Protein AF-A0A960SK40-F1 (afdb_monomer_lite)

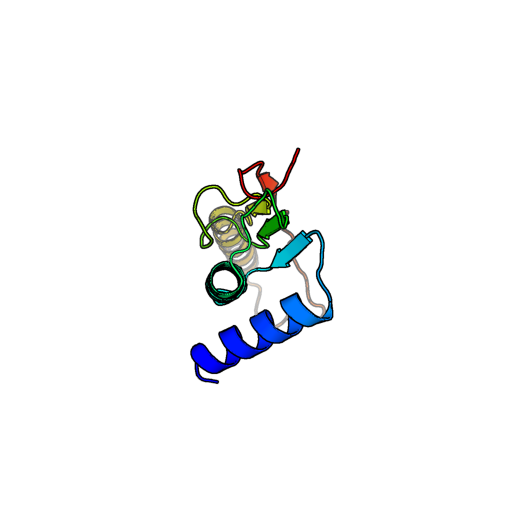Foldseek 3Di:
DDLVVVLVVLLVVCVPPVDQEDEDDDPSNVVNCVVVVHDFPPSHAYEYCDQPPHDPFHWYWHQPVVVVVVVVVVVVVVCVVVVNDDDDPDDDDDDDDTDTDHGRRHDD

Radius of gyration: 19.44 Å; chains: 1; bounding box: 41×25×55 Å

Structure (mmCIF, N/CA/C/O backbone):
data_AF-A0A960SK40-F1
#
_entry.id   AF-A0A960SK40-F1
#
loop_
_atom_site.group_PDB
_atom_site.id
_atom_site.type_symbol
_atom_site.label_atom_id
_atom_site.label_alt_id
_atom_site.label_comp_id
_atom_site.label_asym_id
_atom_site.label_entity_id
_atom_site.label_seq_id
_atom_site.pdbx_PDB_ins_code
_atom_site.Cartn_x
_atom_site.Cartn_y
_atom_site.Cartn_z
_atom_site.occupancy
_atom_site.B_iso_or_equiv
_atom_site.auth_seq_id
_atom_site.auth_comp_id
_atom_site.auth_asym_id
_atom_site.auth_atom_id
_atom_site.pdbx_PDB_model_num
ATOM 1 N N . ALA A 1 1 ? 17.414 -3.502 11.066 1.00 62.25 1 ALA A N 1
ATOM 2 C CA . ALA A 1 1 ? 16.627 -3.512 12.308 1.00 62.25 1 ALA A CA 1
ATOM 3 C C . ALA A 1 1 ? 15.889 -4.833 12.389 1.00 62.25 1 ALA A C 1
ATOM 5 O O . ALA A 1 1 ? 15.445 -5.340 11.360 1.00 62.25 1 ALA A O 1
ATOM 6 N N . ASP A 1 2 ? 15.842 -5.411 13.581 1.00 86.06 2 ASP A N 1
ATOM 7 C CA . ASP A 1 2 ? 15.083 -6.629 13.850 1.00 86.06 2 ASP A CA 1
ATOM 8 C C . ASP A 1 2 ? 13.577 -6.342 13.686 1.00 86.06 2 ASP A C 1
ATOM 10 O O . ASP A 1 2 ? 13.111 -5.241 13.988 1.00 86.06 2 ASP A O 1
ATOM 14 N N . LYS A 1 3 ? 12.794 -7.309 13.201 1.00 88.25 3 LYS A N 1
ATOM 15 C CA . LYS A 1 3 ? 11.345 -7.144 12.993 1.00 88.25 3 LYS A CA 1
ATOM 16 C C . LYS A 1 3 ? 10.647 -6.710 14.290 1.00 88.25 3 LYS A C 1
ATOM 18 O O . LYS A 1 3 ? 9.774 -5.844 14.261 1.00 88.25 3 LYS A O 1
ATOM 23 N N . ALA A 1 4 ? 11.081 -7.250 15.430 1.00 92.12 4 ALA A N 1
ATOM 24 C CA . ALA A 1 4 ? 10.553 -6.898 16.747 1.00 92.12 4 ALA A CA 1
ATOM 25 C C . ALA A 1 4 ? 10.737 -5.408 17.096 1.00 92.12 4 ALA A C 1
ATOM 27 O O . ALA A 1 4 ? 9.865 -4.803 17.728 1.00 92.12 4 ALA A O 1
ATOM 28 N N . GLU A 1 5 ? 11.837 -4.794 16.656 1.00 94.50 5 GLU A N 1
ATOM 29 C CA . GLU A 1 5 ? 12.107 -3.370 16.861 1.00 94.50 5 GLU A CA 1
ATOM 30 C C . GLU A 1 5 ? 11.090 -2.508 16.101 1.00 94.50 5 GLU A C 1
ATOM 32 O O . GLU A 1 5 ? 10.466 -1.620 16.686 1.00 94.50 5 GLU A O 1
ATOM 37 N N . HIS A 1 6 ? 10.837 -2.827 14.827 1.00 94.44 6 HIS A N 1
ATOM 38 C CA . HIS A 1 6 ? 9.836 -2.128 14.017 1.00 94.44 6 HIS A CA 1
ATOM 39 C C . HIS A 1 6 ? 8.423 -2.262 14.590 1.00 94.44 6 HIS A C 1
ATOM 41 O O . HIS A 1 6 ? 7.701 -1.268 14.681 1.00 94.44 6 HIS A O 1
ATOM 47 N N . VAL A 1 7 ? 8.038 -3.463 15.035 1.00 97.12 7 VAL A N 1
ATOM 48 C CA . VAL A 1 7 ? 6.753 -3.685 15.715 1.00 97.12 7 VAL A CA 1
ATOM 49 C C . VAL A 1 7 ? 6.651 -2.799 16.960 1.00 97.12 7 VAL A C 1
ATOM 51 O O . VAL A 1 7 ? 5.625 -2.155 17.182 1.00 97.12 7 VAL A O 1
ATOM 54 N N . SER A 1 8 ? 7.722 -2.702 17.755 1.00 97.12 8 SER A N 1
ATOM 55 C CA . SER A 1 8 ? 7.741 -1.864 18.957 1.00 97.12 8 SER A CA 1
ATOM 56 C C . SER A 1 8 ? 7.611 -0.368 18.646 1.00 97.12 8 SER A C 1
ATOM 58 O O . SER A 1 8 ? 6.889 0.343 19.354 1.00 97.12 8 SER A O 1
ATOM 60 N N . LEU A 1 9 ? 8.256 0.105 17.575 1.00 96.88 9 LEU A N 1
ATOM 61 C CA . LEU A 1 9 ? 8.167 1.493 17.117 1.00 96.88 9 LEU A CA 1
ATOM 62 C C . LEU A 1 9 ? 6.747 1.842 16.664 1.00 96.88 9 LEU A C 1
ATOM 64 O O . LEU A 1 9 ? 6.167 2.805 17.169 1.00 96.88 9 LEU A O 1
ATOM 68 N N . VAL A 1 10 ? 6.148 1.026 15.789 1.00 97.44 10 VAL A N 1
ATOM 69 C CA . VAL A 1 10 ? 4.772 1.249 15.313 1.00 97.44 10 VAL A CA 1
ATOM 70 C C . VAL A 1 10 ? 3.786 1.196 16.475 1.00 97.44 10 VAL A C 1
ATOM 72 O O . VAL A 1 10 ? 2.920 2.058 16.595 1.00 97.44 10 VAL A O 1
ATOM 75 N N . ARG A 1 11 ? 3.949 0.239 17.391 1.00 97.88 11 ARG A N 1
ATOM 76 C CA . ARG A 1 11 ? 3.110 0.127 18.589 1.00 97.88 11 ARG A CA 1
ATOM 77 C C . ARG A 1 11 ? 3.192 1.373 19.469 1.00 97.88 11 ARG A C 1
ATOM 79 O O . ARG A 1 11 ? 2.169 1.842 19.962 1.00 97.88 11 ARG A O 1
ATOM 86 N N . SER A 1 12 ? 4.395 1.898 19.689 1.00 98.19 12 SER A N 1
ATOM 87 C CA . SER A 1 12 ? 4.601 3.117 20.482 1.00 98.19 12 SER A CA 1
ATOM 88 C C . SER A 1 12 ? 3.955 4.326 19.811 1.00 98.19 12 SER A C 1
ATOM 90 O O . SER A 1 12 ? 3.281 5.112 20.473 1.00 98.19 12 SER A O 1
ATOM 92 N N . TRP A 1 13 ? 4.085 4.419 18.487 1.00 98.06 13 TRP A N 1
ATOM 93 C CA . TRP A 1 13 ? 3.450 5.455 17.683 1.00 98.06 13 TRP A CA 1
ATOM 94 C C . TRP A 1 13 ? 1.913 5.376 17.740 1.00 98.06 13 TRP A C 1
ATOM 96 O O . TRP A 1 13 ? 1.268 6.384 18.020 1.00 98.06 13 TRP A O 1
ATOM 106 N N . LEU A 1 14 ? 1.324 4.181 17.599 1.00 98.19 14 LEU A N 1
ATOM 107 C CA . LEU A 1 14 ? -0.126 3.965 17.716 1.00 98.19 14 LEU A CA 1
ATOM 108 C C . LEU A 1 14 ? -0.661 4.377 19.094 1.00 98.19 14 LEU A C 1
ATOM 110 O O . LEU A 1 14 ? -1.693 5.037 19.179 1.00 98.19 14 LEU A O 1
ATOM 114 N N . LYS A 1 15 ? 0.054 4.039 20.178 1.00 97.94 15 LYS A N 1
ATOM 115 C CA . LYS A 1 15 ? -0.330 4.442 21.543 1.00 97.94 15 LYS A CA 1
ATOM 116 C C . LYS A 1 15 ? -0.280 5.956 21.749 1.00 97.94 15 LYS A C 1
ATOM 118 O O . LYS A 1 15 ? -1.138 6.492 22.450 1.00 97.94 15 LYS A O 1
ATOM 123 N N . LEU A 1 16 ? 0.742 6.613 21.195 1.00 98.44 16 LEU A N 1
ATOM 124 C CA . LEU A 1 16 ? 0.980 8.042 21.384 1.00 98.44 16 LEU A CA 1
ATOM 125 C C . LEU A 1 16 ? -0.014 8.890 20.588 1.00 98.44 16 LEU A C 1
ATOM 127 O O . LEU A 1 16 ? -0.614 9.803 21.147 1.00 98.44 16 LEU A O 1
ATOM 131 N N . TYR A 1 17 ? -0.187 8.579 19.304 1.00 98.25 17 TYR A N 1
ATOM 132 C CA . TYR A 1 17 ? -0.938 9.431 18.384 1.00 98.25 17 TYR A CA 1
ATOM 133 C C . TYR A 1 17 ? -2.389 9.004 18.181 1.00 98.25 17 TYR A C 1
ATOM 135 O O . TYR A 1 17 ? -3.190 9.848 17.799 1.00 98.25 17 TYR A O 1
ATOM 143 N N . LYS A 1 18 ? -2.737 7.736 18.456 1.00 97.12 18 LYS A N 1
ATOM 144 C CA . LYS A 1 18 ? -4.106 7.195 18.352 1.00 97.12 18 LYS A CA 1
ATOM 145 C C . LYS A 1 18 ? -4.829 7.630 17.062 1.00 97.12 18 LYS A C 1
ATOM 147 O O . LYS A 1 18 ? -5.890 8.247 17.145 1.00 97.12 18 LYS A O 1
ATOM 152 N N . PRO A 1 19 ? -4.240 7.379 15.880 1.00 97.38 19 PRO A N 1
ATOM 153 C CA . PRO A 1 19 ? -4.871 7.764 14.622 1.00 97.38 19 PRO A CA 1
ATOM 154 C C . PRO A 1 19 ? -6.207 7.035 14.432 1.00 97.38 19 PRO A C 1
ATOM 156 O O . PRO A 1 19 ? -6.395 5.944 14.961 1.00 97.38 19 PRO A O 1
ATOM 159 N N . GLU A 1 20 ? -7.096 7.605 13.621 1.00 96.69 20 GLU A N 1
ATOM 160 C CA . GLU A 1 20 ? -8.347 6.950 13.198 1.00 96.69 20 GLU A CA 1
ATOM 161 C C . GLU A 1 20 ? -8.155 6.096 11.937 1.00 96.69 20 GLU A C 1
ATOM 163 O O . GLU A 1 20 ? -8.901 5.148 11.699 1.00 96.69 20 GLU A O 1
ATOM 168 N N . ALA A 1 21 ? -7.116 6.387 11.146 1.00 96.44 21 ALA A N 1
ATOM 169 C CA . ALA A 1 21 ? -6.735 5.595 9.986 1.00 96.44 21 ALA A CA 1
ATOM 170 C C . ALA A 1 21 ? -5.222 5.629 9.727 1.00 96.44 21 ALA A C 1
ATOM 172 O O . ALA A 1 21 ? -4.532 6.596 10.057 1.00 96.44 21 ALA A O 1
ATOM 173 N N . VAL A 1 22 ? -4.710 4.574 9.091 1.00 97.19 22 VAL A N 1
ATOM 174 C CA . VAL A 1 22 ? -3.317 4.457 8.646 1.00 97.19 22 VAL A CA 1
ATOM 175 C C . VAL A 1 22 ? -3.266 4.107 7.163 1.00 97.19 22 VAL A C 1
ATOM 177 O O . VAL A 1 22 ? -3.897 3.155 6.717 1.00 97.19 22 VAL A O 1
ATOM 180 N N . ILE A 1 23 ? -2.453 4.848 6.409 1.00 97.25 23 ILE A N 1
ATOM 181 C CA . ILE A 1 23 ? -2.101 4.520 5.024 1.00 97.25 23 ILE A CA 1
ATOM 182 C C . ILE A 1 23 ? -0.693 3.935 5.044 1.00 97.25 23 ILE A C 1
A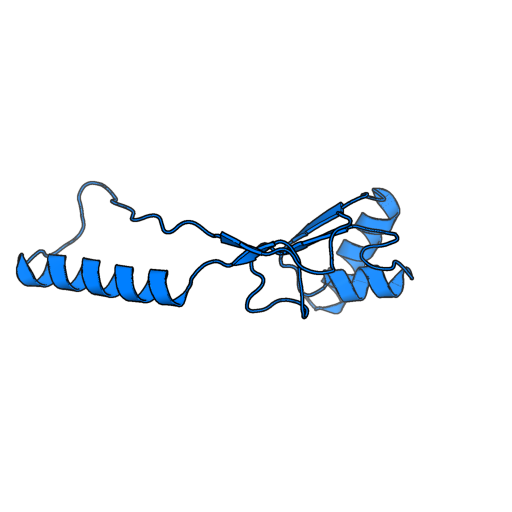TOM 184 O O . ILE A 1 23 ? 0.247 4.601 5.484 1.00 97.25 23 ILE A O 1
ATOM 188 N N . SER A 1 24 ? -0.525 2.682 4.629 1.00 94.75 24 SER A N 1
ATOM 189 C CA . SER A 1 24 ? 0.769 2.021 4.776 1.00 94.75 24 SER A CA 1
ATOM 190 C C . SER A 1 24 ? 0.981 0.852 3.823 1.00 94.75 24 SER A C 1
ATOM 192 O O . SER A 1 24 ? 0.125 0.460 3.041 1.00 94.75 24 SER A O 1
ATOM 194 N N . ARG A 1 25 ? 2.196 0.324 3.907 1.00 90.19 25 ARG A N 1
ATOM 195 C CA . ARG A 1 25 ? 2.638 -0.958 3.362 1.00 90.19 25 ARG A CA 1
ATOM 196 C C . ARG A 1 25 ? 3.623 -1.639 4.323 1.00 90.19 25 ARG A C 1
ATOM 198 O O . ARG A 1 25 ? 4.531 -2.350 3.909 1.00 90.19 25 ARG A O 1
ATOM 205 N N . CYS A 1 26 ? 3.536 -1.286 5.606 1.00 87.56 26 CYS A N 1
ATOM 206 C CA . CYS A 1 26 ? 4.446 -1.755 6.638 1.00 87.56 26 CYS A CA 1
ATOM 207 C C . CYS A 1 26 ? 4.007 -3.131 7.142 1.00 87.56 26 CYS A C 1
ATOM 209 O O . CYS A 1 26 ? 2.999 -3.237 7.840 1.00 87.56 26 CYS A O 1
ATOM 211 N N . ASP A 1 27 ? 4.824 -4.152 6.890 1.00 86.06 27 ASP A N 1
ATOM 212 C CA . ASP A 1 27 ? 4.580 -5.538 7.322 1.00 86.06 27 ASP A CA 1
ATOM 213 C C . ASP A 1 27 ? 4.396 -5.686 8.845 1.00 86.06 27 ASP A C 1
ATOM 215 O O . ASP A 1 27 ? 3.798 -6.645 9.328 1.00 86.06 27 ASP A O 1
ATOM 219 N N . CYS A 1 28 ? 4.914 -4.734 9.629 1.00 93.75 28 CYS A N 1
ATOM 220 C CA . CYS A 1 28 ? 4.856 -4.753 11.092 1.00 93.75 28 CYS A CA 1
ATOM 221 C C . CYS A 1 28 ? 3.579 -4.118 11.661 1.00 93.75 28 CYS A C 1
ATOM 223 O O . CYS A 1 28 ? 3.329 -4.232 12.862 1.00 93.75 28 CYS A O 1
ATOM 225 N N . PHE A 1 29 ? 2.782 -3.431 10.835 1.00 96.00 29 PHE A N 1
ATOM 226 C CA . PHE A 1 29 ? 1.631 -2.663 11.307 1.00 96.00 29 PHE A CA 1
ATOM 227 C C . PHE A 1 29 ? 0.564 -3.548 11.952 1.00 96.00 29 PHE A C 1
ATOM 229 O O . PHE A 1 29 ? 0.172 -3.287 13.087 1.00 96.00 29 PHE A O 1
ATOM 236 N N . PHE A 1 30 ? 0.133 -4.612 11.272 1.00 95.75 30 PHE A N 1
ATOM 237 C CA . PHE A 1 30 ? -0.921 -5.490 11.787 1.00 95.75 30 PHE A CA 1
ATOM 238 C C . PHE A 1 30 ? -0.496 -6.208 13.068 1.00 95.75 30 PHE A C 1
ATOM 240 O O . PHE A 1 30 ? -1.293 -6.347 13.991 1.00 95.75 30 PHE A O 1
ATOM 247 N N . GLU A 1 31 ? 0.775 -6.600 13.171 1.00 96.31 31 GLU A N 1
ATOM 248 C CA . GLU A 1 31 ? 1.324 -7.192 14.392 1.00 96.31 31 GLU A CA 1
ATOM 249 C C . GLU A 1 31 ? 1.324 -6.184 15.553 1.00 96.31 31 GLU A C 1
ATOM 251 O O . GLU A 1 31 ? 0.889 -6.501 16.663 1.00 96.31 31 GLU A O 1
ATOM 256 N N . ALA A 1 32 ? 1.733 -4.940 15.289 1.00 97.25 32 ALA A N 1
ATOM 257 C CA . ALA A 1 32 ? 1.704 -3.867 16.275 1.00 97.25 32 ALA A CA 1
ATOM 258 C C . ALA A 1 32 ? 0.272 -3.526 16.721 1.00 97.25 32 ALA A C 1
ATOM 260 O O . ALA A 1 32 ? 0.022 -3.447 17.924 1.00 97.25 32 ALA A O 1
ATOM 261 N N . ALA A 1 33 ? -0.668 -3.373 15.786 1.00 97.44 33 ALA A N 1
ATOM 262 C CA . ALA A 1 33 ? -2.073 -3.086 16.071 1.00 97.44 33 ALA A CA 1
ATOM 263 C C . ALA A 1 33 ? -2.736 -4.224 16.866 1.00 97.44 33 ALA A C 1
ATOM 265 O O . ALA A 1 33 ? -3.363 -3.973 17.897 1.00 97.44 33 ALA A O 1
ATOM 266 N N . ASN A 1 34 ? -2.503 -5.478 16.466 1.00 96.75 34 ASN A N 1
ATOM 267 C CA . ASN A 1 34 ? -3.013 -6.652 17.172 1.00 96.75 34 ASN A CA 1
ATOM 268 C C . ASN A 1 34 ? -2.456 -6.748 18.602 1.00 96.75 34 ASN A C 1
ATOM 270 O O . ASN A 1 34 ? -3.192 -7.062 19.533 1.00 96.75 34 ASN A O 1
ATOM 274 N N . SER A 1 35 ? -1.183 -6.392 18.819 1.00 97.25 35 SER A 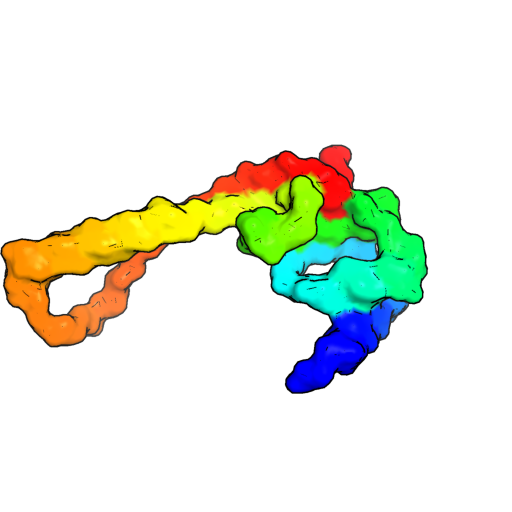N 1
ATOM 275 C CA . SER A 1 35 ? -0.591 -6.353 20.168 1.00 97.25 35 SER A CA 1
ATOM 276 C C . SER A 1 35 ? -1.217 -5.304 21.101 1.00 97.25 35 SER A C 1
ATOM 278 O O . SER A 1 35 ? -0.994 -5.342 22.311 1.00 97.25 35 SER A O 1
ATOM 280 N N . LEU A 1 36 ? -1.983 -4.360 20.544 1.00 97.62 36 LEU A N 1
ATOM 281 C CA . LEU A 1 36 ? -2.767 -3.362 21.273 1.00 97.62 36 LEU A CA 1
ATOM 282 C C . LEU A 1 36 ? -4.248 -3.742 21.400 1.00 97.62 36 LEU A C 1
ATOM 284 O O . LEU A 1 36 ? -4.994 -3.004 22.038 1.00 97.62 36 LEU A O 1
ATOM 288 N N . GLY A 1 37 ? -4.672 -4.859 20.803 1.00 97.62 37 GLY A N 1
ATOM 289 C CA . GLY A 1 37 ? -6.074 -5.269 20.748 1.00 97.62 37 GLY A CA 1
ATOM 290 C C . GLY A 1 37 ? -6.942 -4.420 19.813 1.00 97.62 37 GLY A C 1
ATOM 291 O O . GLY A 1 37 ? -8.158 -4.431 19.968 1.00 97.62 37 GLY A O 1
ATOM 292 N N . LEU A 1 38 ? -6.343 -3.680 18.871 1.00 97.38 38 LEU A N 1
ATOM 293 C CA . LEU A 1 38 ? -7.079 -2.863 17.903 1.00 97.38 38 LEU A CA 1
ATOM 294 C C . LEU A 1 38 ? -7.655 -3.736 16.783 1.00 97.38 38 LEU A C 1
ATOM 296 O O . LEU A 1 38 ? -6.934 -4.535 16.181 1.00 97.38 38 LEU A O 1
ATOM 300 N N . ARG A 1 39 ? -8.938 -3.548 16.472 1.00 96.50 39 ARG A N 1
ATOM 301 C CA . ARG A 1 39 ? -9.631 -4.205 15.358 1.00 96.50 39 ARG A CA 1
ATOM 302 C C . ARG A 1 39 ? -9.667 -3.291 14.143 1.00 96.50 39 ARG A C 1
ATOM 304 O O . ARG A 1 39 ? -9.894 -2.089 14.257 1.00 96.50 39 ARG A O 1
ATOM 311 N N . ILE A 1 40 ? -9.499 -3.887 12.972 1.00 96.44 40 ILE A N 1
ATOM 312 C CA . ILE A 1 40 ? -9.560 -3.196 11.687 1.00 96.44 40 ILE A CA 1
ATOM 313 C C . ILE A 1 40 ? -10.764 -3.767 10.932 1.00 96.44 40 ILE A C 1
ATOM 315 O O . ILE A 1 40 ? -10.831 -4.991 10.788 1.00 96.44 40 ILE A O 1
ATOM 319 N N . PRO A 1 41 ? -11.705 -2.933 10.457 1.00 97.00 41 PRO A N 1
ATOM 320 C CA . PRO A 1 41 ? -11.689 -1.464 10.455 1.00 97.00 41 PRO A CA 1
ATOM 321 C C . PRO A 1 41 ? -12.325 -0.792 11.690 1.00 97.00 41 PRO A C 1
ATOM 323 O O . PRO A 1 41 ? -12.425 0.428 11.723 1.00 97.00 41 PRO A O 1
ATOM 326 N N . GLN A 1 42 ? -12.817 -1.550 12.680 1.00 96.44 42 GLN A N 1
ATOM 327 C CA . GLN A 1 42 ? -13.746 -1.017 13.694 1.00 96.44 42 GLN A CA 1
ATOM 328 C C . GLN A 1 42 ? -13.126 -0.005 14.663 1.00 96.44 42 GLN A C 1
ATOM 330 O O . GLN A 1 42 ? -13.810 0.930 15.067 1.00 96.44 42 GLN A O 1
ATOM 335 N N . ASP A 1 43 ? -11.874 -0.217 15.066 1.00 96.69 43 ASP A N 1
ATOM 336 C CA . ASP A 1 43 ? -11.162 0.673 15.987 1.00 96.69 43 ASP A CA 1
ATOM 337 C C . ASP A 1 43 ? -10.152 1.566 15.245 1.00 96.69 43 ASP A C 1
ATOM 339 O O . ASP A 1 43 ? -9.770 2.617 15.753 1.00 96.69 43 ASP A O 1
ATOM 343 N N . LEU A 1 44 ? -9.695 1.135 14.062 1.00 96.62 44 LEU A N 1
ATOM 344 C CA . LEU A 1 44 ? -8.709 1.825 13.233 1.00 96.62 44 LEU A CA 1
ATOM 345 C C . LEU A 1 44 ? -8.873 1.425 11.760 1.00 96.62 44 LEU A C 1
ATOM 347 O O . LEU A 1 44 ? -8.819 0.240 11.428 1.00 96.62 44 LEU A O 1
ATOM 351 N N . GLY A 1 45 ? -8.999 2.405 10.866 1.00 97.25 45 GLY A N 1
ATOM 352 C CA . GLY A 1 45 ? -8.983 2.177 9.422 1.00 97.25 45 GLY A CA 1
ATOM 353 C C . GLY A 1 45 ? -7.579 1.882 8.884 1.00 97.25 45 GLY A C 1
ATOM 354 O O . GLY A 1 45 ? -6.575 2.403 9.374 1.00 97.25 45 GLY A O 1
ATOM 355 N N . TYR A 1 46 ? -7.497 1.080 7.828 1.00 97.75 46 TYR A N 1
ATOM 356 C CA . TYR A 1 46 ? -6.256 0.789 7.121 1.00 97.75 46 TYR A CA 1
ATOM 357 C C . TYR A 1 46 ? -6.442 0.867 5.607 1.00 97.75 46 TYR A C 1
ATOM 359 O O . TYR A 1 46 ? -7.356 0.258 5.047 1.00 97.75 46 TYR A O 1
ATOM 367 N N . VAL A 1 47 ? -5.527 1.580 4.951 1.00 97.81 47 VAL A N 1
ATOM 368 C CA . VAL A 1 47 ? -5.444 1.688 3.494 1.00 97.81 47 VAL A CA 1
ATOM 369 C C . VAL A 1 47 ? -4.070 1.220 3.027 1.00 97.81 47 VAL A C 1
ATOM 371 O O . VAL A 1 47 ? -3.039 1.767 3.428 1.00 97.81 47 VAL A O 1
ATOM 374 N N . SER A 1 48 ? -4.054 0.227 2.144 1.00 97.44 48 SER A N 1
ATOM 375 C CA . SER A 1 48 ? -2.829 -0.306 1.562 1.00 97.44 48 SER A CA 1
ATOM 376 C C . SER A 1 48 ? -2.313 0.568 0.418 1.00 97.44 48 SER A C 1
ATOM 378 O O . SER A 1 48 ? -3.046 0.940 -0.502 1.00 97.44 48 SER A O 1
ATOM 380 N N . LEU A 1 49 ? -1.004 0.821 0.411 1.00 96.19 49 LEU A N 1
ATOM 381 C CA . LEU A 1 49 ? -0.306 1.402 -0.741 1.00 96.19 49 LEU A CA 1
ATOM 382 C C . LEU A 1 49 ? -0.121 0.392 -1.892 1.00 96.19 49 LEU A C 1
ATOM 384 O O . LEU A 1 49 ? 0.208 0.796 -3.011 1.00 96.19 49 LEU A O 1
ATOM 388 N N . ASN A 1 50 ? -0.283 -0.914 -1.643 1.00 95.38 50 ASN A N 1
ATOM 389 C CA . ASN A 1 50 ? -0.322 -1.942 -2.682 1.00 95.38 50 ASN A CA 1
ATOM 390 C C . ASN A 1 50 ? -1.028 -3.216 -2.204 1.00 95.38 50 ASN A C 1
ATOM 392 O O . ASN A 1 50 ? -0.393 -4.079 -1.600 1.00 95.38 50 ASN A O 1
ATOM 396 N N . VAL A 1 51 ? -2.285 -3.388 -2.600 1.00 96.44 51 VAL A N 1
ATOM 397 C CA . VAL A 1 51 ? -3.129 -4.514 -2.163 1.00 96.44 51 VAL A CA 1
ATOM 398 C C . VAL A 1 51 ? -2.646 -5.896 -2.631 1.00 96.44 51 VAL A C 1
ATOM 400 O O . VAL A 1 51 ? -3.115 -6.908 -2.127 1.00 96.44 51 VAL A O 1
ATOM 403 N N . THR A 1 52 ? -1.725 -5.971 -3.601 1.00 92.94 52 THR A N 1
ATOM 404 C CA . THR A 1 52 ? -1.311 -7.248 -4.227 1.00 92.94 52 THR A CA 1
ATOM 405 C C . THR A 1 52 ? -0.491 -8.134 -3.287 1.00 92.94 52 THR A C 1
ATOM 407 O O . THR A 1 52 ? -0.593 -9.354 -3.367 1.00 92.94 52 THR A O 1
ATOM 410 N N . ASP A 1 53 ? 0.297 -7.523 -2.398 1.00 90.00 53 ASP A N 1
ATOM 411 C CA . ASP A 1 53 ? 1.192 -8.231 -1.469 1.00 90.00 53 ASP A CA 1
ATOM 412 C C . ASP A 1 53 ? 0.918 -7.820 -0.015 1.00 90.00 53 ASP A C 1
ATOM 414 O O . ASP A 1 53 ? 1.830 -7.760 0.808 1.00 90.00 53 ASP A O 1
ATOM 418 N N . ASP A 1 54 ? -0.326 -7.457 0.276 1.00 94.25 54 ASP A N 1
ATOM 419 C CA . ASP A 1 54 ? -0.754 -7.018 1.601 1.00 94.25 54 ASP A CA 1
ATOM 420 C C . ASP A 1 54 ? -1.690 -8.053 2.239 1.00 94.25 54 ASP A C 1
ATOM 422 O O . ASP A 1 54 ? -1.889 -9.157 1.719 1.00 94.25 54 ASP A O 1
ATOM 426 N N . VAL A 1 55 ? -2.280 -7.708 3.382 1.00 93.19 55 VAL A N 1
ATOM 427 C CA . VAL A 1 55 ? -3.332 -8.518 3.991 1.00 93.19 55 VAL A CA 1
ATOM 428 C C . VAL A 1 55 ? -4.487 -8.748 3.019 1.00 93.19 55 VAL A C 1
ATOM 430 O O . VAL A 1 55 ? -4.817 -7.925 2.161 1.00 93.19 55 VAL A O 1
ATOM 433 N N . LYS A 1 56 ? -5.132 -9.903 3.175 1.00 93.69 56 LYS A N 1
ATOM 434 C CA . LYS A 1 56 ? -6.269 -10.292 2.346 1.00 93.69 56 LYS A CA 1
ATOM 435 C C . LYS A 1 56 ? -7.390 -9.249 2.443 1.00 93.69 56 LYS A C 1
ATOM 437 O O . LYS A 1 56 ? -7.699 -8.788 3.537 1.00 93.69 56 LYS A O 1
ATOM 442 N N . ASN A 1 57 ? -8.014 -8.940 1.304 1.00 94.44 57 ASN A N 1
ATOM 443 C CA . ASN A 1 57 ? -9.114 -7.976 1.185 1.00 94.44 57 ASN A CA 1
ATOM 444 C C . ASN A 1 57 ? -8.762 -6.560 1.691 1.00 94.44 57 ASN A C 1
ATOM 446 O O . ASN A 1 57 ? -9.645 -5.843 2.154 1.00 94.44 57 ASN A O 1
ATOM 450 N N . ALA A 1 58 ? -7.495 -6.136 1.620 1.00 96.44 58 ALA A N 1
ATOM 451 C CA . ALA A 1 58 ? -7.126 -4.762 1.949 1.00 96.44 58 ALA A CA 1
ATOM 452 C C . ALA A 1 58 ? -7.825 -3.751 1.023 1.00 96.44 58 ALA A C 1
ATOM 454 O O . ALA A 1 58 ? -7.810 -3.904 -0.200 1.00 96.44 58 ALA A O 1
ATOM 455 N N . THR A 1 59 ? -8.376 -2.688 1.606 1.00 97.75 59 THR A N 1
ATOM 456 C CA . THR A 1 59 ? -8.784 -1.484 0.875 1.00 97.75 59 THR A CA 1
ATOM 457 C C . THR A 1 59 ? -7.533 -0.712 0.464 1.00 97.75 59 THR A C 1
ATOM 459 O O . THR A 1 59 ? -6.634 -0.528 1.288 1.00 97.75 59 THR A O 1
ATOM 462 N N . GLY A 1 60 ? -7.440 -0.236 -0.779 1.00 97.38 60 GLY A N 1
ATOM 463 C CA . GLY A 1 60 ? -6.317 0.608 -1.195 1.00 97.38 60 GLY A CA 1
ATOM 464 C C . GLY A 1 60 ? -5.985 0.558 -2.678 1.00 97.38 60 GLY A C 1
ATOM 465 O O . GLY A 1 60 ? -6.866 0.439 -3.521 1.00 97.38 60 GLY A O 1
ATOM 466 N N . ILE A 1 61 ? -4.699 0.696 -3.006 1.00 97.88 61 ILE A N 1
ATOM 467 C CA . ILE A 1 61 ? -4.250 0.844 -4.396 1.00 97.88 61 ILE A CA 1
ATOM 468 C C . ILE A 1 61 ? -3.800 -0.490 -4.992 1.00 97.88 61 ILE A C 1
ATOM 470 O O . ILE A 1 61 ? -2.879 -1.137 -4.491 1.00 97.88 61 ILE A O 1
ATOM 474 N N . HIS A 1 62 ? -4.367 -0.865 -6.134 1.00 97.50 62 HIS A N 1
ATOM 475 C CA . HIS A 1 62 ? -3.820 -1.886 -7.018 1.00 97.50 62 HIS A CA 1
ATOM 476 C C . HIS A 1 62 ? -2.899 -1.240 -8.063 1.00 97.50 62 HIS A C 1
ATOM 478 O O . HIS A 1 62 ? -3.327 -0.504 -8.948 1.00 97.50 62 HIS A O 1
ATOM 484 N N . GLN A 1 63 ? -1.601 -1.536 -7.962 1.00 95.94 63 GLN A N 1
ATOM 485 C CA . GLN A 1 63 ? -0.528 -0.865 -8.715 1.00 95.94 63 GLN A CA 1
ATOM 486 C C . GLN A 1 63 ? -0.362 -1.342 -10.172 1.00 95.94 63 GLN A C 1
ATOM 488 O O . GLN A 1 63 ? 0.554 -0.902 -10.858 1.00 95.94 63 GLN A O 1
ATOM 493 N N . HIS A 1 64 ? -1.165 -2.305 -10.642 1.00 96.62 64 HIS A N 1
ATOM 494 C CA . HIS A 1 64 ? -1.085 -2.842 -12.010 1.00 96.62 64 HIS A CA 1
ATOM 495 C C . HIS A 1 64 ? 0.329 -3.269 -12.467 1.00 96.62 64 HIS A C 1
ATOM 497 O O . HIS A 1 64 ? 0.717 -3.061 -13.618 1.00 96.62 64 HIS A O 1
ATOM 503 N N . ARG A 1 65 ? 1.107 -3.931 -11.595 1.00 95.12 65 ARG A N 1
ATOM 504 C CA . ARG A 1 65 ? 2.529 -4.265 -11.852 1.00 95.12 65 ARG A CA 1
ATOM 505 C C . ARG A 1 65 ? 2.785 -5.023 -13.161 1.00 95.12 65 ARG A C 1
ATOM 507 O O . ARG A 1 65 ? 3.823 -4.829 -13.783 1.00 95.12 65 ARG A O 1
ATOM 514 N N . ARG A 1 66 ? 1.850 -5.875 -13.600 1.00 96.12 66 ARG A N 1
ATOM 515 C CA . ARG A 1 66 ? 1.969 -6.576 -14.893 1.00 96.12 66 ARG A CA 1
ATOM 516 C C . ARG A 1 66 ? 1.888 -5.621 -16.082 1.00 96.12 66 ARG A C 1
ATOM 518 O O . ARG A 1 66 ? 2.679 -5.759 -17.006 1.00 96.12 66 ARG A O 1
ATOM 525 N N . ILE A 1 67 ? 0.967 -4.657 -16.038 1.00 97.25 67 ILE A N 1
ATOM 526 C CA . ILE A 1 67 ? 0.833 -3.629 -17.078 1.00 97.25 67 ILE A CA 1
ATOM 527 C C . ILE A 1 67 ? 2.087 -2.758 -17.076 1.00 97.25 67 ILE A C 1
ATOM 529 O O . ILE A 1 67 ? 2.686 -2.564 -18.122 1.00 97.25 67 ILE A O 1
ATOM 533 N N . MET A 1 68 ? 2.550 -2.337 -15.897 1.00 97.44 68 MET A N 1
ATOM 534 C CA . MET A 1 68 ? 3.798 -1.582 -15.748 1.00 97.44 68 MET A CA 1
ATOM 535 C C . MET A 1 68 ? 4.998 -2.298 -16.390 1.00 97.44 68 MET A C 1
ATOM 537 O O . MET A 1 68 ? 5.757 -1.678 -17.131 1.00 97.44 68 MET A O 1
ATOM 541 N N . GLY A 1 69 ? 5.142 -3.607 -16.159 1.00 97.31 69 GLY A N 1
ATOM 542 C CA . GLY A 1 69 ? 6.192 -4.415 -16.782 1.00 97.31 69 GLY A CA 1
ATOM 543 C C . GLY A 1 69 ? 6.048 -4.532 -18.302 1.00 97.31 69 GLY A C 1
ATOM 544 O O . GLY A 1 69 ? 7.034 -4.364 -19.015 1.00 97.31 69 GLY A O 1
ATOM 545 N N . ALA A 1 70 ? 4.833 -4.770 -18.806 1.00 98.12 70 ALA A N 1
ATOM 546 C CA . ALA A 1 70 ? 4.571 -4.826 -20.245 1.00 98.12 70 ALA A CA 1
ATOM 547 C C . ALA A 1 70 ? 4.903 -3.489 -20.931 1.00 98.12 70 ALA A C 1
ATOM 549 O O . ALA A 1 70 ? 5.660 -3.467 -21.897 1.00 98.12 70 ALA A O 1
ATOM 550 N N . THR A 1 71 ? 4.455 -2.370 -20.356 1.00 98.00 71 THR A N 1
ATOM 551 C CA . THR A 1 71 ? 4.758 -1.027 -20.861 1.00 98.00 71 THR A CA 1
ATOM 552 C C . THR A 1 71 ? 6.262 -0.752 -20.883 1.00 98.00 71 THR A C 1
ATOM 554 O O . THR A 1 71 ? 6.766 -0.174 -21.843 1.00 98.00 71 THR A O 1
ATOM 557 N N . ALA A 1 72 ? 7.010 -1.186 -19.863 1.00 97.19 72 ALA A N 1
ATOM 558 C CA . ALA A 1 72 ? 8.465 -1.033 -19.852 1.00 97.19 72 ALA A CA 1
ATOM 559 C C . ALA A 1 72 ? 9.138 -1.795 -21.010 1.00 97.19 72 ALA A C 1
ATOM 561 O O . ALA A 1 72 ? 10.059 -1.274 -21.643 1.00 97.19 72 ALA A O 1
ATOM 562 N N . VAL A 1 73 ? 8.656 -3.003 -21.323 1.00 97.88 73 VAL A N 1
ATOM 563 C CA . VAL A 1 73 ? 9.138 -3.793 -22.467 1.00 97.88 73 VAL A CA 1
ATOM 564 C C . VAL A 1 73 ? 8.788 -3.114 -23.795 1.00 97.88 73 VAL A C 1
ATOM 566 O O . VAL A 1 73 ? 9.645 -3.041 -24.676 1.00 97.88 73 VAL A O 1
ATOM 569 N N . ASP A 1 74 ? 7.587 -2.553 -23.930 1.00 97.31 74 ASP A N 1
ATOM 570 C CA . ASP A 1 74 ? 7.166 -1.831 -25.139 1.00 97.31 74 ASP A CA 1
ATOM 571 C C . ASP A 1 74 ? 8.001 -0.563 -25.387 1.00 97.31 74 ASP A C 1
ATOM 573 O O . ASP A 1 74 ? 8.413 -0.282 -26.522 1.00 97.31 74 ASP A O 1
ATOM 577 N N . VAL A 1 75 ? 8.321 0.182 -24.322 1.00 95.44 75 VAL A N 1
ATOM 578 C CA . VAL A 1 75 ? 9.230 1.338 -24.387 1.00 95.44 75 VAL A CA 1
ATOM 579 C C . VAL A 1 75 ? 10.618 0.895 -24.850 1.00 95.44 75 VAL A C 1
ATOM 581 O O . VAL A 1 75 ? 11.165 1.485 -25.785 1.00 95.44 75 VAL A O 1
ATOM 584 N N . LEU A 1 76 ? 11.171 -0.172 -24.265 1.00 94.62 76 LEU A N 1
ATOM 585 C CA . LEU A 1 76 ? 12.472 -0.708 -24.670 1.00 94.62 76 LEU A CA 1
ATOM 586 C C . LEU A 1 76 ? 12.477 -1.143 -26.142 1.00 94.62 76 LEU A C 1
ATOM 588 O O . LEU A 1 76 ? 13.393 -0.792 -26.886 1.00 94.62 76 LEU A O 1
ATOM 592 N N . ASN A 1 77 ? 11.444 -1.861 -26.585 1.00 97.25 77 ASN A N 1
ATOM 593 C CA . ASN A 1 77 ? 11.300 -2.285 -27.976 1.00 97.25 77 ASN A CA 1
ATOM 594 C C . ASN A 1 77 ? 11.299 -1.082 -28.936 1.00 97.25 77 ASN A C 1
ATOM 596 O O . ASN A 1 77 ? 11.985 -1.098 -29.958 1.00 97.25 77 ASN A O 1
ATOM 600 N N . THR A 1 78 ? 10.612 0.004 -28.573 1.00 95.31 78 THR A N 1
ATOM 601 C CA . THR A 1 78 ? 10.592 1.245 -29.363 1.00 95.31 78 THR A CA 1
ATOM 602 C C . THR A 1 78 ? 11.982 1.877 -29.486 1.00 95.31 78 THR A C 1
ATOM 604 O O . THR A 1 78 ? 12.362 2.329 -30.569 1.00 95.31 78 THR A O 1
ATOM 607 N N . LEU A 1 79 ? 12.762 1.898 -28.400 1.00 94.19 79 LEU A N 1
ATOM 608 C CA . LEU A 1 79 ? 14.135 2.414 -28.416 1.00 94.19 79 LEU A CA 1
ATOM 609 C C . LEU A 1 79 ? 15.040 1.571 -29.327 1.00 94.19 79 LEU A C 1
ATOM 611 O O . LEU A 1 79 ? 15.783 2.128 -30.138 1.00 94.19 79 LEU A O 1
ATOM 615 N N . LEU A 1 80 ? 14.928 0.241 -29.253 1.00 96.38 80 LEU A N 1
ATOM 616 C CA . LEU A 1 80 ? 15.698 -0.683 -30.089 1.00 96.38 80 LEU A CA 1
ATOM 617 C C . LEU A 1 80 ? 15.376 -0.521 -31.578 1.00 96.38 80 LEU A C 1
ATOM 619 O O . LEU A 1 80 ? 16.294 -0.426 -32.392 1.00 96.38 80 LEU A O 1
ATOM 623 N N . GLN A 1 81 ? 14.094 -0.422 -31.941 1.00 97.81 81 GLN A N 1
ATOM 624 C CA . GLN A 1 81 ? 13.673 -0.221 -33.333 1.00 97.81 81 GLN A CA 1
ATOM 625 C C . GLN A 1 81 ? 14.184 1.100 -33.923 1.00 97.81 81 GLN A C 1
ATOM 627 O O . GLN A 1 81 ? 14.449 1.184 -35.120 1.00 97.81 81 GLN A O 1
ATOM 632 N N . ARG A 1 82 ? 14.368 2.125 -33.085 1.00 95.94 82 ARG A N 1
ATOM 633 C CA . ARG A 1 82 ? 14.952 3.418 -33.478 1.00 95.94 82 ARG A CA 1
ATOM 634 C C . ARG A 1 82 ? 16.480 3.430 -33.435 1.00 95.94 82 ARG A C 1
ATOM 636 O O . ARG A 1 82 ? 17.077 4.476 -33.677 1.00 95.94 82 ARG A O 1
ATOM 643 N N . ASN A 1 83 ? 17.109 2.295 -33.115 1.00 96.00 83 ASN A N 1
ATOM 644 C CA . ASN A 1 83 ? 18.546 2.173 -32.880 1.00 96.00 83 ASN A CA 1
ATOM 645 C C . ASN A 1 83 ? 19.066 3.223 -31.876 1.00 96.00 83 ASN A C 1
ATOM 647 O O . ASN A 1 83 ? 20.180 3.734 -32.012 1.00 96.00 83 ASN A O 1
ATOM 651 N N . PHE A 1 84 ? 18.235 3.574 -30.889 1.00 94.12 84 PHE A N 1
ATOM 652 C CA . PHE A 1 84 ? 18.610 4.502 -29.834 1.00 94.12 84 PHE A CA 1
ATOM 653 C C . PHE A 1 84 ? 19.702 3.871 -28.965 1.00 94.12 84 PHE A C 1
ATOM 655 O O . PHE A 1 84 ? 19.630 2.692 -28.611 1.00 94.12 84 PHE A O 1
ATOM 662 N N . ARG A 1 85 ? 20.736 4.651 -28.641 1.00 91.19 85 ARG A N 1
ATOM 663 C CA . ARG A 1 85 ? 21.905 4.216 -27.868 1.00 91.19 85 ARG A CA 1
ATOM 664 C C . ARG A 1 85 ? 22.350 5.334 -26.940 1.00 91.19 85 ARG A C 1
ATOM 666 O O . ARG A 1 85 ? 22.234 6.504 -27.290 1.00 91.19 85 ARG A O 1
ATOM 673 N N . GLY A 1 86 ? 22.943 4.950 -25.816 1.00 90.06 86 GLY A N 1
ATOM 674 C CA . GLY A 1 86 ? 23.381 5.896 -24.796 1.00 90.06 86 GLY A CA 1
ATOM 675 C C . GLY A 1 86 ? 22.228 6.381 -23.920 1.00 90.06 86 GLY A C 1
ATOM 676 O O . GLY A 1 86 ? 21.133 5.823 -23.933 1.00 90.06 86 GLY A O 1
ATOM 677 N N . GLU A 1 87 ? 22.510 7.394 -23.114 1.00 87.62 87 GLU A N 1
ATOM 678 C CA . GLU A 1 87 ? 21.549 7.999 -22.197 1.00 87.62 87 GLU A CA 1
ATOM 679 C C . GLU A 1 87 ? 20.693 9.068 -22.882 1.00 87.62 87 GLU A C 1
ATOM 681 O O . GLU A 1 87 ? 21.095 9.693 -23.865 1.00 87.62 87 GLU A O 1
ATOM 686 N N . HIS A 1 88 ? 19.499 9.308 -22.345 1.00 85.12 88 HIS A N 1
ATOM 687 C CA . HIS A 1 88 ? 18.730 10.480 -22.737 1.00 85.12 88 HIS A CA 1
ATOM 688 C C . HIS A 1 88 ? 19.322 11.732 -22.081 1.00 85.12 88 HIS A 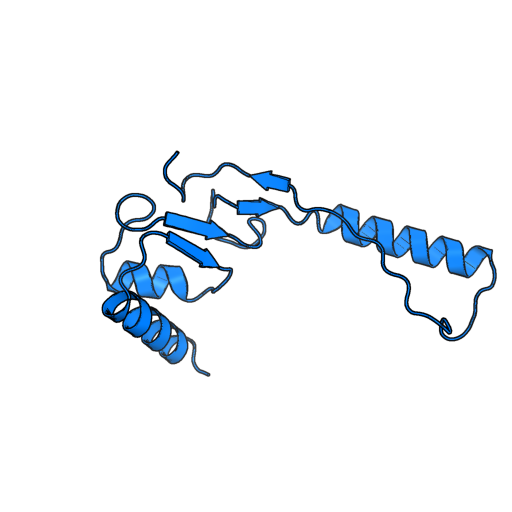C 1
ATOM 690 O O . HIS A 1 88 ? 19.517 11.759 -20.869 1.00 85.12 88 HIS A O 1
ATOM 696 N N . HIS A 1 89 ? 19.508 12.806 -22.857 1.00 90.00 89 HIS A N 1
ATOM 697 C CA . HIS A 1 89 ? 19.898 14.119 -22.319 1.00 90.00 89 HIS A CA 1
ATOM 698 C C . HIS A 1 89 ? 18.890 14.679 -21.296 1.00 90.00 89 HIS A C 1
ATOM 700 O O . HIS A 1 89 ? 19.250 15.509 -20.466 1.00 90.00 89 HIS A O 1
ATOM 706 N N . VAL A 1 90 ? 17.629 14.237 -21.364 1.00 91.62 90 VAL A N 1
ATOM 707 C CA . VAL A 1 90 ? 16.560 14.569 -20.415 1.00 91.62 90 VAL A CA 1
ATOM 708 C C . VAL A 1 90 ? 15.822 13.286 -20.046 1.00 91.62 90 VAL A C 1
ATOM 710 O O . VAL A 1 90 ? 15.453 12.515 -20.928 1.00 91.62 90 VAL A O 1
ATOM 713 N N . SER A 1 91 ? 15.586 13.064 -18.753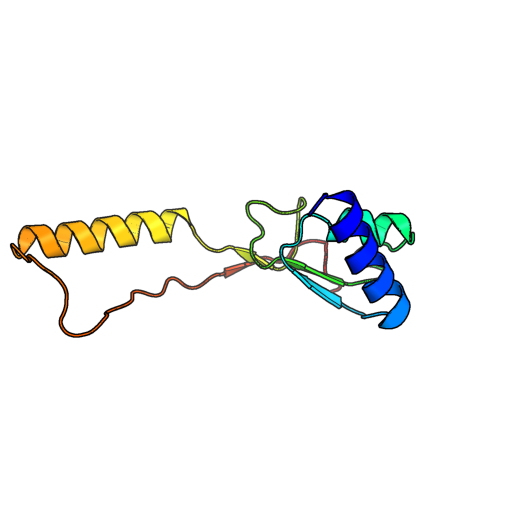 1.00 88.88 91 SER A N 1
ATOM 714 C CA . SER A 1 91 ? 14.846 11.890 -18.280 1.00 88.88 91 SER A CA 1
ATOM 715 C C . SER A 1 91 ? 13.385 11.930 -18.742 1.00 88.88 91 SER A C 1
ATOM 717 O O . SER A 1 91 ? 12.705 12.941 -18.566 1.00 88.88 91 SER A O 1
ATOM 719 N N . ILE A 1 92 ? 12.900 10.827 -19.318 1.00 89.44 92 ILE A N 1
ATOM 720 C CA . ILE A 1 92 ? 11.505 10.648 -19.742 1.00 89.44 92 ILE A CA 1
ATOM 721 C C . ILE A 1 92 ? 10.899 9.518 -18.908 1.00 89.44 92 ILE A C 1
ATOM 723 O O . ILE A 1 92 ? 11.477 8.436 -18.814 1.00 89.44 92 ILE A O 1
ATOM 727 N N . GLY A 1 93 ? 9.728 9.764 -18.320 1.00 91.06 93 GLY A N 1
ATOM 728 C CA . GLY A 1 93 ? 8.973 8.779 -17.546 1.00 91.06 93 GLY A CA 1
ATOM 729 C C . GLY A 1 93 ? 7.654 8.410 -18.220 1.00 91.06 93 GLY A C 1
ATOM 730 O O . GLY A 1 93 ? 7.032 9.241 -18.877 1.00 91.06 93 GLY A O 1
ATOM 731 N N . THR A 1 94 ? 7.218 7.163 -18.035 1.00 93.50 94 THR A N 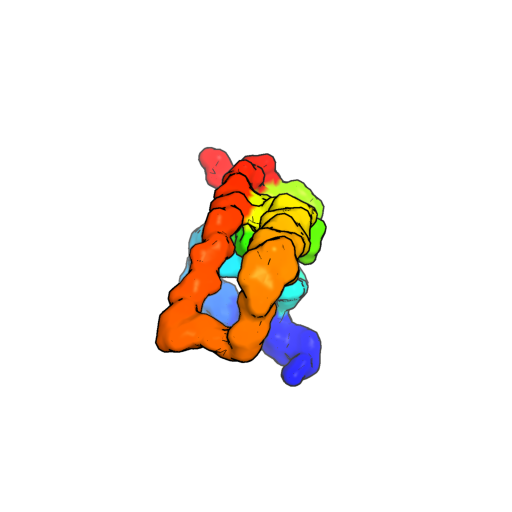1
ATOM 732 C CA . THR A 1 94 ? 5.848 6.724 -18.340 1.00 93.50 94 THR A CA 1
ATOM 733 C C . THR A 1 94 ? 5.145 6.413 -17.027 1.00 93.50 94 THR A C 1
ATOM 735 O O . THR A 1 94 ? 5.672 5.650 -16.218 1.00 93.50 94 THR A O 1
ATOM 738 N N . GLN A 1 95 ? 3.972 7.004 -16.811 1.00 95.62 95 GLN A N 1
ATOM 739 C CA . GLN A 1 95 ? 3.166 6.781 -15.615 1.00 95.62 95 GLN A CA 1
ATOM 740 C C . GLN A 1 95 ? 2.064 5.765 -15.911 1.00 95.62 95 GLN A C 1
ATOM 742 O O . GLN A 1 95 ? 1.353 5.885 -16.906 1.00 95.62 95 GLN A O 1
ATOM 747 N N . ILE A 1 96 ? 1.939 4.772 -15.033 1.00 96.44 96 ILE A N 1
ATOM 748 C CA . ILE A 1 96 ? 0.806 3.850 -14.989 1.00 96.44 96 ILE A CA 1
ATOM 749 C C . ILE A 1 96 ? 0.084 4.114 -13.678 1.00 96.44 96 ILE A C 1
ATOM 751 O O . ILE A 1 96 ? 0.677 3.956 -12.610 1.00 96.44 96 ILE A O 1
ATOM 755 N N . ASP A 1 97 ? -1.172 4.536 -13.768 1.00 95.88 97 ASP A N 1
ATOM 756 C CA . ASP A 1 97 ? -1.966 4.852 -12.589 1.00 95.88 97 ASP A CA 1
ATOM 757 C C . ASP A 1 97 ? -2.376 3.585 -11.837 1.00 95.88 97 ASP A C 1
ATOM 759 O O . ASP A 1 97 ? -2.646 2.533 -12.424 1.00 95.88 97 ASP A O 1
ATOM 763 N N . GLY A 1 98 ? -2.429 3.702 -10.512 1.00 96.38 98 GLY A N 1
ATOM 764 C CA . GLY A 1 98 ? -3.046 2.695 -9.663 1.00 96.38 98 GLY A CA 1
ATOM 765 C C . GLY A 1 98 ? -4.568 2.815 -9.698 1.00 96.38 98 GLY A C 1
ATOM 766 O O . GLY A 1 98 ? -5.104 3.919 -9.781 1.00 96.38 98 GLY A O 1
ATOM 767 N N . SER A 1 99 ? -5.268 1.689 -9.594 1.00 97.94 99 SER A N 1
ATOM 768 C CA . SER A 1 99 ? -6.718 1.685 -9.375 1.00 97.94 99 SER A CA 1
ATOM 769 C C . SER A 1 99 ? -7.041 1.543 -7.897 1.00 97.94 99 SER A C 1
ATOM 771 O O . SER A 1 99 ? -6.326 0.871 -7.151 1.00 97.94 99 SER A O 1
ATOM 773 N N . TRP A 1 100 ? -8.130 2.181 -7.478 1.00 97.75 100 TRP A N 1
ATOM 774 C CA . TRP A 1 100 ? -8.698 1.955 -6.159 1.00 97.75 100 TRP A CA 1
ATOM 775 C C . TRP A 1 100 ? -9.367 0.580 -6.094 1.00 97.75 100 TRP A C 1
ATOM 777 O O . TRP A 1 100 ? -10.033 0.158 -7.042 1.00 97.75 100 TRP A O 1
ATOM 787 N N . VAL A 1 101 ? -9.185 -0.104 -4.970 1.00 97.69 101 VAL A N 1
ATOM 788 C CA . VAL A 1 101 ? -9.845 -1.358 -4.624 1.00 97.69 101 VAL A CA 1
ATOM 789 C C . VAL A 1 101 ? -10.566 -1.161 -3.301 1.00 97.69 101 VAL A C 1
ATOM 791 O O . VAL A 1 101 ? -9.929 -0.922 -2.271 1.00 97.69 101 VAL A O 1
ATOM 794 N N . ASP A 1 102 ? -11.888 -1.303 -3.342 1.00 96.88 102 ASP A N 1
ATOM 795 C CA . ASP A 1 102 ? -12.721 -1.389 -2.149 1.00 96.88 102 ASP A CA 1
ATOM 796 C C . ASP A 1 102 ? -12.533 -2.762 -1.500 1.00 96.88 102 ASP A C 1
ATOM 798 O O . ASP A 1 102 ? -12.846 -3.802 -2.085 1.00 96.88 102 ASP A O 1
ATOM 802 N N . GLY A 1 103 ? -11.964 -2.750 -0.298 1.00 96.12 103 GLY A N 1
ATOM 803 C CA . GLY A 1 103 ? -11.741 -3.925 0.530 1.00 96.12 103 GLY A CA 1
ATOM 804 C C . GLY A 1 103 ? -12.539 -3.860 1.829 1.00 96.12 103 GLY A C 1
ATOM 805 O O . GLY A 1 103 ? -13.552 -3.177 1.937 1.00 96.12 103 GLY A O 1
ATOM 806 N N . GLU A 1 104 ? -12.060 -4.579 2.838 1.00 96.56 104 GLU A N 1
ATOM 807 C CA . GLU A 1 104 ? -12.719 -4.727 4.140 1.00 96.56 104 GLU A CA 1
ATOM 808 C C . GLU A 1 104 ? -11.995 -3.957 5.255 1.00 96.56 104 GLU A C 1
ATOM 810 O O . GLU A 1 104 ? -12.425 -3.993 6.403 1.00 96.56 104 GLU A O 1
ATOM 815 N N . THR A 1 105 ? -10.888 -3.268 4.953 1.00 96.69 105 THR A N 1
ATOM 816 C CA . THR A 1 105 ? -10.013 -2.662 5.975 1.00 96.69 105 THR A CA 1
ATOM 817 C C . THR A 1 105 ? -10.267 -1.180 6.229 1.00 96.69 105 THR A C 1
ATOM 819 O O . THR A 1 105 ? -9.610 -0.589 7.085 1.00 96.69 105 THR A O 1
ATOM 822 N N . LEU A 1 106 ? -11.234 -0.576 5.543 1.00 95.81 106 LEU A N 1
ATOM 823 C CA . LEU A 1 106 ? -11.681 0.798 5.760 1.00 95.81 106 LEU A CA 1
ATOM 824 C C . LEU A 1 106 ? -13.201 0.802 5.953 1.00 95.81 106 LEU A C 1
ATOM 826 O O . LEU A 1 106 ? -13.899 0.017 5.316 1.00 95.81 106 LEU A O 1
ATOM 830 N N . VAL A 1 107 ? -13.710 1.654 6.845 1.00 86.19 107 VAL A N 1
ATOM 831 C CA . VAL A 1 107 ? -15.159 1.839 7.009 1.00 86.19 107 VAL A CA 1
ATOM 832 C C . VAL A 1 107 ? -15.684 2.623 5.800 1.00 86.19 107 VAL A C 1
ATOM 834 O O . VAL A 1 107 ? -15.075 3.630 5.438 1.00 86.19 107 VAL A O 1
ATOM 837 N N . ASN A 1 108 ? -16.769 2.147 5.181 1.00 61.25 108 ASN A N 1
ATOM 838 C CA . ASN A 1 108 ? -17.478 2.861 4.108 1.00 61.25 108 ASN A CA 1
ATOM 839 C C . ASN A 1 108 ? -18.217 4.098 4.624 1.00 61.25 108 ASN A C 1
ATOM 841 O O . ASN A 1 108 ? -18.769 4.019 5.747 1.00 61.25 108 ASN A O 1
#

Secondary structure (DSSP, 8-state):
--HHHHHHHHHHHHHHH--SEEEE--TTHHHHHHTTT--TTTTSEEEES-GGGSSTT--EEE--HHHHHHHHHHHHHHHHHTT--S--SS------PPEEE--SSS--

pLDDT: mean 94.7, std 5.5, range [61.25, 98.44]

Sequence (108 aa):
ADKAEHVSLVRSWLKLYKPEAVISRCDCFFEAANSLGLRIPQDLGYVSLNVTDDVKNATGIHQHRRIMGATAVDVLNTLLQRNFRGEHHVSIGTQIDGSWVDGETLVN